Protein AF-A0A6V7R972-F1 (afdb_monomer_lite)

Organism: NCBI:txid709509

Structure (mmCIF, N/CA/C/O backbone):
data_AF-A0A6V7R972-F1
#
_entry.id   AF-A0A6V7R972-F1
#
loop_
_atom_site.group_PDB
_atom_site.id
_atom_site.type_symbol
_atom_site.label_atom_id
_atom_site.label_alt_id
_atom_site.label_comp_id
_atom_site.label_asym_id
_atom_site.label_entity_id
_atom_site.label_seq_id
_atom_site.pdbx_PDB_ins_code
_atom_site.Cartn_x
_atom_site.Cartn_y
_atom_site.Cartn_z
_atom_site.occupancy
_atom_site.B_iso_or_equiv
_atom_site.auth_seq_id
_atom_site.auth_comp_id
_atom_site.auth_asym_id
_atom_site.auth_atom_id
_atom_site.pdbx_PDB_model_num
ATOM 1 N N . MET A 1 1 ? -6.824 8.123 21.422 1.00 81.25 1 MET A N 1
ATOM 2 C CA . M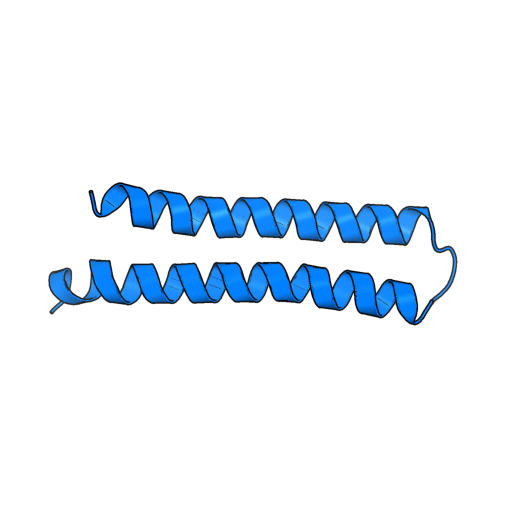ET A 1 1 ? -5.721 7.299 20.877 1.00 81.25 1 MET A CA 1
ATOM 3 C C . MET A 1 1 ? -6.172 6.482 19.673 1.00 81.25 1 MET A C 1
ATOM 5 O O . MET A 1 1 ? -5.480 6.518 18.670 1.00 81.25 1 MET A O 1
ATOM 9 N N . GLU A 1 2 ? -7.335 5.829 19.713 1.00 88.31 2 GLU A N 1
ATOM 10 C CA . GLU A 1 2 ? -7.912 5.049 18.595 1.00 88.31 2 GLU A CA 1
ATOM 11 C C . GLU A 1 2 ? -7.967 5.787 17.248 1.00 88.31 2 GLU A C 1
ATOM 13 O O . GLU A 1 2 ? -7.573 5.238 16.223 1.00 88.31 2 GLU A O 1
ATOM 18 N N . TRP A 1 3 ? -8.343 7.070 17.258 1.00 92.38 3 TRP A N 1
ATOM 19 C CA . TRP A 1 3 ? -8.340 7.921 16.063 1.00 92.38 3 TRP A CA 1
ATOM 20 C C . TRP A 1 3 ? -6.994 7.973 15.336 1.00 92.38 3 TRP A C 1
ATOM 22 O O . TRP A 1 3 ? -6.977 8.065 14.113 1.00 92.38 3 TRP A O 1
ATOM 32 N N . LEU A 1 4 ? -5.869 7.871 16.054 1.00 95.81 4 LEU A N 1
ATOM 33 C CA . LEU A 1 4 ? -4.550 7.835 15.421 1.00 95.81 4 LEU A CA 1
ATOM 34 C C . LEU A 1 4 ? -4.393 6.576 14.567 1.00 95.81 4 LEU A C 1
ATOM 36 O O . LEU A 1 4 ? -3.912 6.675 13.448 1.00 95.81 4 LEU A O 1
ATOM 40 N N . PHE A 1 5 ? -4.864 5.420 15.042 1.00 95.50 5 PHE A N 1
ATOM 41 C CA . PHE A 1 5 ? -4.806 4.170 14.283 1.00 95.50 5 PHE A CA 1
ATOM 42 C C . PHE A 1 5 ? -5.705 4.206 13.047 1.00 95.50 5 PHE A C 1
ATOM 44 O O . PHE A 1 5 ? -5.281 3.745 11.989 1.00 95.50 5 PHE A O 1
ATOM 51 N N . ILE A 1 6 ? -6.901 4.798 13.150 1.00 96.12 6 ILE A N 1
ATOM 52 C CA . ILE A 1 6 ? -7.799 4.996 11.999 1.00 96.12 6 ILE A CA 1
ATOM 53 C C . ILE A 1 6 ? -7.139 5.906 10.957 1.00 96.12 6 ILE A C 1
ATOM 55 O O . ILE A 1 6 ? -7.091 5.564 9.777 1.00 96.12 6 ILE A O 1
ATOM 59 N N . ILE A 1 7 ? -6.589 7.046 11.387 1.00 97.75 7 ILE A N 1
ATOM 60 C CA . ILE A 1 7 ? -5.888 7.976 10.493 1.00 97.75 7 ILE A CA 1
ATOM 61 C C . ILE A 1 7 ? -4.692 7.271 9.842 1.00 97.75 7 ILE A C 1
ATOM 63 O O . ILE A 1 7 ? -4.541 7.332 8.624 1.00 97.75 7 ILE A O 1
ATOM 67 N N . THR A 1 8 ? -3.879 6.544 10.612 1.00 97.94 8 THR A N 1
ATOM 68 C CA . THR A 1 8 ? -2.753 5.772 10.073 1.00 97.94 8 THR A CA 1
ATOM 69 C C . THR A 1 8 ? -3.210 4.718 9.067 1.00 97.94 8 THR A C 1
ATOM 71 O O . THR A 1 8 ? -2.580 4.594 8.026 1.00 97.94 8 THR A O 1
ATOM 74 N N . ALA A 1 9 ? -4.300 3.992 9.323 1.00 98.00 9 ALA A N 1
ATOM 75 C CA . ALA A 1 9 ? -4.854 3.017 8.384 1.00 98.00 9 ALA A CA 1
ATOM 76 C C . ALA A 1 9 ? -5.232 3.653 7.040 1.00 98.00 9 ALA A C 1
ATOM 78 O O . ALA A 1 9 ? -4.822 3.156 5.992 1.00 98.00 9 ALA A O 1
ATOM 79 N N . VAL A 1 10 ? -5.950 4.778 7.069 1.00 98.00 10 VAL A N 1
ATOM 80 C CA . VAL A 1 10 ? -6.359 5.494 5.851 1.00 98.00 10 VAL A CA 1
ATOM 81 C C . VAL A 1 10 ? -5.142 6.021 5.092 1.00 98.00 10 VAL A C 1
ATOM 83 O O . VAL A 1 10 ? -4.996 5.766 3.897 1.00 98.00 10 VAL A O 1
ATOM 86 N N . PHE A 1 11 ? -4.236 6.723 5.776 1.00 98.38 11 PHE A N 1
ATOM 87 C CA . PHE A 1 11 ? -3.054 7.290 5.127 1.00 98.38 11 PHE A CA 1
ATOM 88 C C . PHE A 1 11 ? -2.093 6.218 4.614 1.00 98.38 11 PHE A C 1
ATOM 90 O O . PHE A 1 11 ? -1.472 6.430 3.579 1.00 98.38 11 PHE A O 1
ATOM 97 N N . LEU A 1 12 ? -1.985 5.065 5.277 1.00 98.44 12 LEU A N 1
ATOM 98 C CA . LEU A 1 12 ? -1.135 3.974 4.807 1.00 98.44 12 LEU A CA 1
ATOM 99 C C . LEU A 1 12 ? -1.625 3.418 3.464 1.00 98.44 12 LEU A C 1
ATOM 101 O O . LEU A 1 12 ? -0.811 3.222 2.563 1.00 98.44 12 LEU A O 1
ATOM 105 N N . VAL A 1 13 ? -2.938 3.220 3.299 1.00 98.62 13 VAL A N 1
ATOM 106 C CA . VAL A 1 13 ? -3.527 2.804 2.012 1.00 98.62 13 VAL A CA 1
ATOM 107 C C . VAL A 1 13 ? -3.252 3.853 0.933 1.00 98.62 13 VAL A C 1
ATOM 109 O O . VAL A 1 13 ? -2.768 3.514 -0.140 1.00 98.62 13 VAL A O 1
ATOM 112 N N . LEU A 1 14 ? -3.465 5.138 1.230 1.00 98.62 14 LEU A N 1
ATOM 113 C CA . LEU A 1 14 ? -3.211 6.216 0.265 1.00 98.62 14 LEU A CA 1
ATOM 114 C C . LEU A 1 14 ? -1.734 6.316 -0.139 1.00 98.62 14 LEU A C 1
ATOM 116 O O . LEU A 1 14 ? -1.423 6.451 -1.319 1.00 98.62 14 LEU A O 1
ATOM 120 N N . ILE A 1 15 ? -0.814 6.240 0.825 1.00 98.69 15 ILE A N 1
ATOM 121 C CA . ILE A 1 15 ? 0.629 6.301 0.562 1.00 98.69 15 ILE A CA 1
ATOM 122 C C . ILE A 1 15 ? 1.060 5.103 -0.283 1.00 98.69 15 ILE A C 1
ATOM 124 O O . ILE A 1 15 ? 1.790 5.277 -1.256 1.00 98.69 15 ILE A O 1
ATOM 128 N N . THR A 1 16 ? 0.612 3.896 0.070 1.00 98.50 16 THR A N 1
ATOM 129 C CA . THR A 1 16 ? 0.966 2.689 -0.688 1.00 98.50 16 THR A CA 1
ATOM 130 C C . THR A 1 16 ? 0.393 2.709 -2.101 1.00 98.50 16 THR A C 1
ATOM 132 O O . THR A 1 16 ? 1.106 2.321 -3.019 1.00 98.50 16 THR A O 1
ATOM 135 N N . GLU A 1 17 ? -0.811 3.242 -2.310 1.00 98.50 17 GLU A N 1
ATOM 136 C CA . GLU A 1 17 ? -1.400 3.411 -3.646 1.00 98.50 17 GLU A CA 1
ATOM 137 C C . GLU A 1 17 ? -0.611 4.409 -4.511 1.00 98.50 17 GLU A C 1
ATOM 139 O O . GLU A 1 17 ? -0.326 4.148 -5.683 1.00 98.50 17 GLU A O 1
ATOM 144 N N . ILE A 1 18 ? -0.184 5.533 -3.921 1.00 98.62 18 ILE A N 1
ATOM 145 C CA . ILE A 1 18 ? 0.669 6.517 -4.606 1.00 98.62 18 ILE A CA 1
ATOM 146 C C . ILE A 1 18 ? 2.011 5.885 -4.987 1.00 98.62 18 ILE A C 1
ATOM 148 O O . ILE A 1 18 ? 2.487 6.073 -6.107 1.00 98.62 18 ILE A O 1
ATOM 152 N N . VAL A 1 19 ? 2.619 5.122 -4.076 1.00 98.31 19 VAL A N 1
ATOM 153 C CA . VAL A 1 19 ? 3.870 4.402 -4.349 1.00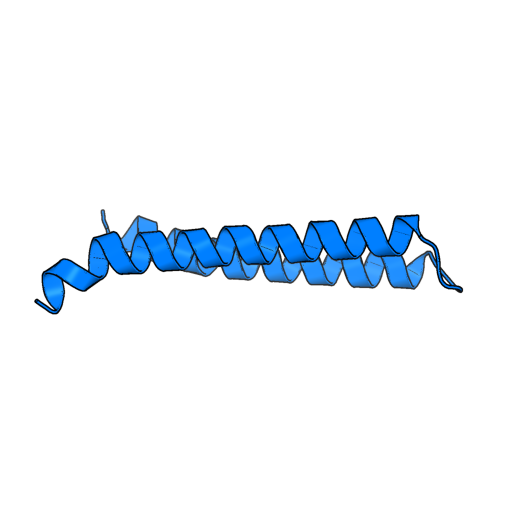 98.31 19 VAL A CA 1
ATOM 154 C C . VAL A 1 19 ? 3.667 3.341 -5.434 1.00 98.31 19 VAL A C 1
ATOM 156 O O . VAL A 1 19 ? 4.512 3.239 -6.321 1.00 98.31 19 VAL A O 1
ATOM 159 N N . ASN A 1 20 ? 2.554 2.602 -5.419 1.00 98.38 20 ASN A N 1
ATOM 160 C CA . ASN A 1 20 ? 2.218 1.629 -6.458 1.00 98.38 20 ASN A CA 1
ATOM 161 C C . ASN A 1 20 ? 2.137 2.288 -7.839 1.00 98.38 20 ASN A C 1
ATOM 163 O O . ASN A 1 20 ? 2.839 1.873 -8.760 1.00 98.38 20 ASN A O 1
ATOM 167 N N . SER A 1 21 ? 1.390 3.388 -7.941 1.00 98.12 21 SER A N 1
ATOM 168 C CA . SER A 1 21 ? 1.284 4.176 -9.174 1.00 98.12 21 SER A CA 1
ATOM 169 C C . SER A 1 21 ? 2.646 4.715 -9.630 1.00 98.12 21 SER A C 1
ATOM 171 O O . SER A 1 21 ? 2.983 4.665 -10.810 1.00 98.12 21 SER A O 1
ATOM 173 N N . ALA A 1 22 ? 3.472 5.212 -8.703 1.00 98.31 22 ALA A N 1
ATOM 174 C CA . ALA A 1 22 ? 4.807 5.715 -9.024 1.00 98.31 22 ALA A CA 1
ATOM 175 C C . ALA A 1 22 ? 5.728 4.615 -9.578 1.00 98.31 22 ALA A C 1
ATOM 177 O O . ALA A 1 22 ? 6.487 4.863 -10.520 1.00 98.31 22 ALA A O 1
ATOM 178 N N . ILE A 1 23 ? 5.651 3.401 -9.021 1.00 97.19 23 ILE A N 1
ATOM 179 C CA . ILE A 1 23 ? 6.389 2.237 -9.522 1.00 97.19 23 ILE A CA 1
ATOM 180 C C . ILE A 1 23 ? 5.871 1.838 -10.903 1.00 97.19 23 ILE A C 1
ATOM 182 O O . ILE A 1 23 ? 6.690 1.640 -11.796 1.00 97.19 23 ILE A O 1
ATOM 186 N N . GLU A 1 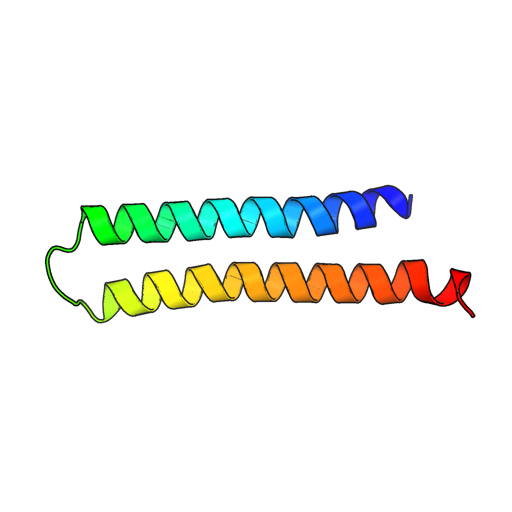24 ? 4.554 1.777 -11.114 1.00 96.62 24 GLU A N 1
ATOM 187 C CA . GLU A 1 24 ? 3.975 1.490 -12.431 1.00 96.62 24 GLU A CA 1
ATOM 188 C C . GLU A 1 24 ? 4.479 2.462 -13.498 1.00 96.62 24 GLU A C 1
ATOM 190 O O . GLU A 1 24 ? 5.038 2.011 -14.498 1.00 96.62 24 GLU A O 1
ATOM 195 N N . TYR A 1 25 ? 4.388 3.773 -13.252 1.00 97.00 25 TYR A N 1
ATOM 196 C CA . TYR A 1 25 ? 4.867 4.781 -14.201 1.00 97.00 25 TYR A CA 1
ATOM 197 C C . TYR A 1 25 ? 6.375 4.707 -14.436 1.00 97.00 25 TYR A C 1
ATOM 199 O O . TYR A 1 25 ? 6.836 4.919 -15.555 1.00 97.00 25 TYR A O 1
ATOM 207 N N . THR A 1 26 ? 7.159 4.401 -13.400 1.00 96.81 26 THR A N 1
ATOM 208 C CA . THR A 1 26 ? 8.614 4.247 -13.542 1.00 96.81 26 THR A CA 1
ATOM 209 C C . THR A 1 26 ? 8.953 3.023 -14.387 1.00 96.81 26 THR A C 1
ATOM 211 O O . THR A 1 26 ? 9.832 3.090 -15.242 1.00 96.81 26 THR A O 1
ATOM 214 N N . VAL A 1 27 ? 8.254 1.908 -14.172 1.00 95.62 27 VAL A N 1
ATOM 215 C CA . VAL A 1 27 ? 8.424 0.696 -14.973 1.00 95.62 27 VAL A CA 1
ATOM 216 C C . VAL A 1 27 ? 8.024 0.969 -16.423 1.00 95.62 27 VAL A C 1
ATOM 218 O O . VAL A 1 27 ? 8.825 0.700 -17.312 1.00 95.62 27 VAL A O 1
ATOM 221 N N . ASP A 1 28 ? 6.864 1.586 -16.661 1.00 93.94 28 ASP A N 1
ATOM 222 C CA . ASP A 1 28 ? 6.368 1.908 -18.008 1.00 93.94 28 ASP A CA 1
ATOM 223 C C . ASP A 1 28 ? 7.259 2.909 -18.754 1.00 93.94 28 ASP A C 1
ATOM 225 O O . ASP A 1 28 ? 7.389 2.834 -19.973 1.00 93.94 28 ASP A O 1
ATOM 229 N N . LEU A 1 29 ? 7.924 3.815 -18.033 1.00 95.12 29 LEU A N 1
ATOM 230 C CA . LEU A 1 29 ? 8.912 4.723 -18.615 1.00 95.12 29 LEU A CA 1
ATOM 231 C C . LEU A 1 29 ? 10.169 3.984 -19.103 1.00 95.12 29 LEU A C 1
ATOM 233 O O . LEU A 1 29 ? 10.786 4.400 -20.084 1.00 95.12 29 LEU A O 1
ATOM 237 N N . VAL A 1 30 ? 10.583 2.926 -18.401 1.00 93.25 30 VAL A N 1
ATOM 238 C CA . VAL A 1 30 ? 11.850 2.221 -18.658 1.00 93.25 30 VAL A CA 1
ATOM 239 C C . VAL A 1 30 ? 11.664 1.026 -19.598 1.00 93.25 30 VAL A C 1
ATOM 241 O O . VAL A 1 30 ? 12.603 0.660 -20.308 1.00 93.25 30 VAL A O 1
ATOM 244 N N . THR A 1 31 ? 10.478 0.414 -19.640 1.00 88.94 31 THR A N 1
ATOM 245 C CA . THR A 1 31 ? 10.200 -0.756 -20.485 1.00 88.94 31 THR A CA 1
ATOM 246 C C . THR A 1 31 ? 9.345 -0.410 -21.698 1.00 88.94 31 THR A C 1
ATOM 248 O O . THR A 1 31 ? 8.183 -0.053 -21.548 1.00 88.94 31 THR A O 1
ATOM 251 N N . GLY A 1 32 ? 9.902 -0.582 -22.903 1.00 82.06 32 GLY A N 1
ATOM 252 C CA . GLY A 1 32 ? 9.160 -0.440 -24.166 1.00 82.06 32 GLY A CA 1
ATOM 253 C C . GLY A 1 32 ? 8.353 -1.681 -24.573 1.00 82.06 32 GLY A C 1
ATOM 254 O O . GLY A 1 32 ? 7.366 -1.550 -25.287 1.00 82.06 32 GLY A O 1
ATOM 255 N N . ASP A 1 33 ? 8.743 -2.864 -24.085 1.00 87.06 33 ASP A N 1
ATOM 256 C CA . ASP A 1 33 ? 8.093 -4.156 -24.328 1.00 87.06 33 ASP A CA 1
ATOM 257 C C . ASP A 1 33 ? 7.882 -4.916 -23.008 1.00 87.06 33 ASP A C 1
ATOM 259 O O . ASP A 1 33 ? 8.455 -4.582 -21.966 1.00 87.06 33 ASP A O 1
ATOM 263 N N . TYR A 1 34 ? 7.071 -5.978 -23.039 1.00 85.81 34 TYR A N 1
ATOM 264 C CA . TYR A 1 34 ? 6.824 -6.811 -21.862 1.00 85.81 34 TYR A CA 1
ATOM 265 C C . TYR A 1 3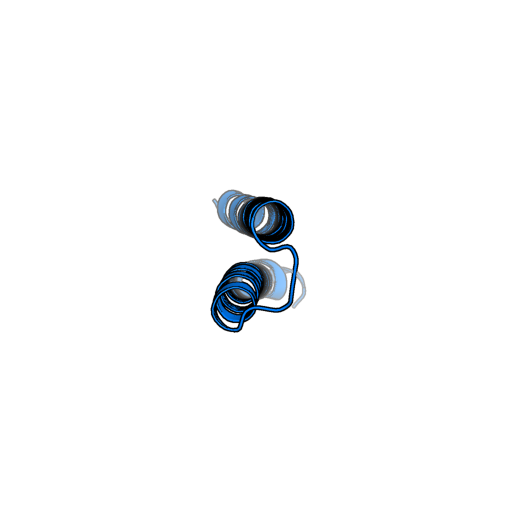4 ? 8.117 -7.451 -21.326 1.00 85.81 34 TYR A C 1
ATOM 267 O O . TYR A 1 34 ? 8.777 -8.238 -22.007 1.00 85.81 34 TYR A O 1
ATOM 275 N N . HIS A 1 35 ? 8.411 -7.201 -20.047 1.00 92.62 35 HIS A N 1
ATOM 276 C CA . HIS A 1 35 ? 9.493 -7.850 -19.311 1.00 92.62 35 HIS A CA 1
ATOM 277 C C . HIS A 1 35 ? 8.974 -8.550 -18.053 1.00 92.62 35 HIS A C 1
ATOM 279 O O . HIS A 1 35 ? 8.235 -7.980 -17.254 1.00 92.62 35 HIS A O 1
ATOM 285 N N . ILE A 1 36 ? 9.436 -9.781 -17.817 1.00 94.69 36 ILE A N 1
ATOM 286 C CA . ILE A 1 36 ? 9.031 -10.564 -16.640 1.00 94.69 36 ILE A CA 1
ATOM 287 C C . ILE A 1 36 ? 9.393 -9.874 -15.314 1.00 94.69 36 ILE A C 1
ATOM 289 O O . ILE A 1 36 ? 8.618 -9.916 -14.365 1.00 94.69 36 ILE A O 1
ATOM 293 N N . LEU A 1 37 ? 10.537 -9.184 -15.261 1.00 94.69 37 LEU A N 1
ATOM 294 C CA . LEU A 1 37 ? 10.952 -8.432 -14.074 1.00 94.69 37 LEU A CA 1
ATOM 295 C C . LEU A 1 37 ? 10.074 -7.197 -13.838 1.00 94.69 37 LEU A C 1
ATOM 297 O O . LEU A 1 37 ? 9.758 -6.894 -12.693 1.00 94.69 37 LEU A O 1
ATOM 301 N N . ALA A 1 38 ? 9.636 -6.525 -14.908 1.00 94.12 38 ALA A N 1
ATOM 302 C CA . ALA A 1 38 ? 8.691 -5.415 -14.822 1.00 94.12 38 ALA A CA 1
ATOM 303 C C . ALA A 1 38 ? 7.341 -5.875 -14.269 1.00 94.12 38 ALA A C 1
ATOM 305 O O . ALA A 1 38 ? 6.779 -5.219 -13.395 1.00 94.12 38 ALA A O 1
ATOM 306 N N . ARG A 1 39 ? 6.867 -7.051 -14.699 1.00 94.38 39 ARG A N 1
ATOM 307 C CA . ARG A 1 39 ? 5.684 -7.678 -14.106 1.00 94.38 39 ARG A CA 1
ATOM 308 C C . ARG A 1 39 ? 5.866 -7.920 -12.607 1.00 94.38 39 ARG A C 1
ATOM 310 O O . ARG A 1 39 ? 5.014 -7.503 -11.836 1.00 94.38 39 ARG A O 1
ATOM 317 N N . TYR A 1 40 ? 6.973 -8.531 -12.182 1.00 97.06 40 TYR A N 1
ATOM 318 C CA . TYR A 1 40 ? 7.207 -8.764 -10.753 1.00 97.06 40 TYR A CA 1
ATOM 319 C C . TYR A 1 40 ? 7.287 -7.469 -9.940 1.00 97.06 40 TYR A C 1
ATOM 321 O O . TYR A 1 40 ? 6.781 -7.430 -8.822 1.00 97.06 40 TYR A O 1
ATOM 329 N N . ALA A 1 41 ? 7.878 -6.406 -10.491 1.00 96.12 41 ALA A N 1
ATOM 330 C CA . ALA A 1 41 ? 7.915 -5.106 -9.828 1.00 96.12 41 ALA A CA 1
ATOM 331 C C . ALA A 1 41 ? 6.500 -4.548 -9.591 1.00 96.12 41 ALA A C 1
ATOM 333 O O . ALA A 1 41 ? 6.192 -4.138 -8.472 1.00 96.12 41 ALA A O 1
ATOM 334 N N . LYS A 1 42 ? 5.631 -4.599 -10.610 1.00 96.38 42 LYS A N 1
ATOM 335 C CA . LYS A 1 42 ? 4.226 -4.172 -10.499 1.00 96.38 42 LYS A CA 1
ATOM 336 C C . LYS A 1 42 ? 3.423 -5.063 -9.544 1.00 96.38 42 LYS A C 1
ATOM 338 O O . LYS A 1 42 ? 2.717 -4.550 -8.683 1.00 96.38 42 LYS A O 1
ATOM 343 N N . ASP A 1 43 ? 3.595 -6.383 -9.619 1.00 97.88 43 ASP A N 1
ATOM 344 C CA . ASP A 1 43 ? 2.893 -7.342 -8.752 1.00 97.88 43 ASP A CA 1
ATOM 345 C C . ASP A 1 43 ? 3.239 -7.120 -7.262 1.00 97.88 43 ASP A C 1
ATOM 347 O O . ASP A 1 43 ? 2.362 -7.154 -6.397 1.00 97.88 43 ASP A O 1
ATOM 351 N N . ILE A 1 44 ? 4.512 -6.850 -6.944 1.00 97.88 44 ILE A N 1
ATOM 352 C CA . ILE A 1 44 ? 4.960 -6.560 -5.570 1.00 97.88 44 ILE A CA 1
ATOM 353 C C . ILE A 1 44 ? 4.423 -5.208 -5.084 1.00 97.88 44 ILE A C 1
ATOM 355 O O . ILE A 1 44 ? 4.032 -5.084 -3.920 1.00 97.88 44 ILE A O 1
ATOM 359 N N . ALA A 1 45 ? 4.385 -4.201 -5.956 1.00 97.38 45 ALA A N 1
ATOM 360 C CA . ALA A 1 45 ? 3.836 -2.893 -5.624 1.00 97.38 45 ALA A CA 1
ATOM 361 C C . ALA A 1 45 ? 2.330 -2.978 -5.303 1.00 97.38 45 ALA A C 1
ATOM 363 O O . ALA A 1 45 ? 1.895 -2.486 -4.259 1.00 97.38 45 ALA A O 1
ATOM 364 N N . ALA A 1 46 ? 1.565 -3.722 -6.105 1.00 97.94 46 ALA A N 1
ATOM 365 C CA . ALA A 1 46 ? 0.153 -3.992 -5.844 1.00 97.94 46 ALA A CA 1
ATOM 366 C C . ALA A 1 46 ? -0.053 -4.807 -4.553 1.00 97.94 46 ALA A C 1
ATOM 368 O O . ALA A 1 46 ? -0.978 -4.545 -3.779 1.00 97.94 46 ALA A O 1
ATOM 369 N N . ALA A 1 47 ? 0.838 -5.763 -4.261 1.00 98.31 47 ALA A N 1
ATOM 370 C CA . ALA A 1 47 ? 0.797 -6.505 -3.004 1.00 98.31 47 ALA A CA 1
ATOM 371 C C . ALA A 1 47 ? 0.970 -5.582 -1.784 1.00 98.31 47 ALA A C 1
ATOM 373 O O . ALA A 1 47 ? 0.293 -5.783 -0.775 1.00 98.31 47 ALA A O 1
ATOM 374 N N . ALA A 1 48 ? 1.807 -4.541 -1.862 1.00 98.31 48 ALA A N 1
ATOM 375 C CA . ALA A 1 48 ? 1.960 -3.573 -0.773 1.00 98.31 48 ALA A CA 1
ATOM 376 C C . ALA A 1 48 ? 0.639 -2.846 -0.450 1.00 98.31 48 ALA A C 1
ATOM 378 O O . ALA A 1 48 ? 0.282 -2.718 0.725 1.00 98.31 48 ALA A O 1
ATOM 379 N N . VAL A 1 49 ? -0.120 -2.448 -1.478 1.00 98.44 49 VAL A N 1
ATOM 380 C CA . VAL A 1 49 ? -1.461 -1.850 -1.322 1.00 98.44 49 VAL A CA 1
ATOM 381 C C . VAL A 1 49 ? -2.431 -2.837 -0.672 1.00 98.44 49 VAL A C 1
ATOM 383 O O . VAL A 1 49 ? -3.192 -2.471 0.231 1.00 98.44 49 VAL A O 1
ATOM 386 N N . LEU A 1 50 ? -2.385 -4.111 -1.077 1.00 98.44 50 LEU A N 1
ATOM 387 C CA . LEU A 1 50 ? -3.209 -5.164 -0.480 1.00 98.44 50 LEU A CA 1
ATOM 388 C C . LEU A 1 50 ? -2.921 -5.321 1.021 1.00 98.44 50 LEU A C 1
ATOM 390 O O . LEU A 1 50 ? -3.856 -5.358 1.822 1.00 98.44 50 LEU A O 1
ATOM 394 N N . PHE A 1 51 ? -1.649 -5.362 1.424 1.00 98.56 51 PHE A N 1
ATOM 395 C CA . PHE A 1 51 ? -1.280 -5.452 2.840 1.00 98.56 51 PHE A CA 1
ATOM 396 C C . PHE A 1 51 ? -1.731 -4.223 3.641 1.00 98.56 51 PHE A C 1
ATOM 398 O O . PHE A 1 51 ? -2.252 -4.380 4.748 1.00 98.56 51 PHE A O 1
ATOM 405 N N . ALA A 1 52 ? -1.604 -3.016 3.083 1.00 98.50 52 ALA A N 1
ATOM 40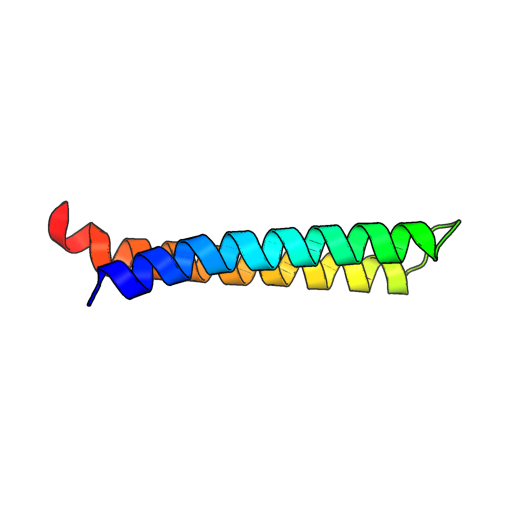6 C CA . ALA A 1 52 ? -2.120 -1.803 3.716 1.00 98.50 52 ALA A CA 1
ATOM 407 C C . ALA A 1 52 ? -3.650 -1.837 3.874 1.00 98.50 52 ALA A C 1
ATOM 409 O O . ALA A 1 52 ? -4.180 -1.441 4.914 1.00 98.50 52 ALA A O 1
ATOM 410 N N . SER A 1 53 ? -4.359 -2.373 2.879 1.00 98.50 53 SER A N 1
ATOM 411 C CA . SER A 1 53 ? -5.819 -2.520 2.905 1.00 98.50 53 SER A CA 1
ATOM 412 C C . SER A 1 53 ? -6.270 -3.532 3.960 1.00 98.50 53 SER A C 1
ATOM 414 O O . SER A 1 53 ? -7.205 -3.265 4.714 1.00 98.50 53 SER A O 1
ATOM 416 N N . ILE A 1 54 ? -5.569 -4.664 4.085 1.00 98.62 54 ILE A N 1
ATOM 417 C CA . ILE A 1 54 ? -5.817 -5.653 5.147 1.00 98.62 54 ILE A CA 1
ATOM 418 C C . ILE A 1 54 ? -5.590 -5.023 6.525 1.00 98.62 54 ILE A C 1
ATOM 420 O O . ILE A 1 54 ? -6.423 -5.193 7.416 1.00 98.62 54 ILE A O 1
ATOM 424 N N . TYR A 1 55 ? -4.507 -4.259 6.700 1.00 98.31 55 TYR A N 1
ATOM 425 C CA . TYR A 1 55 ? -4.265 -3.521 7.940 1.00 98.31 55 TYR A CA 1
ATOM 426 C C . TYR A 1 55 ? -5.425 -2.571 8.266 1.00 98.31 55 TYR A C 1
ATOM 428 O O . TYR A 1 55 ? -5.916 -2.572 9.396 1.00 98.31 55 TYR A O 1
ATOM 436 N N . ALA A 1 56 ? -5.921 -1.81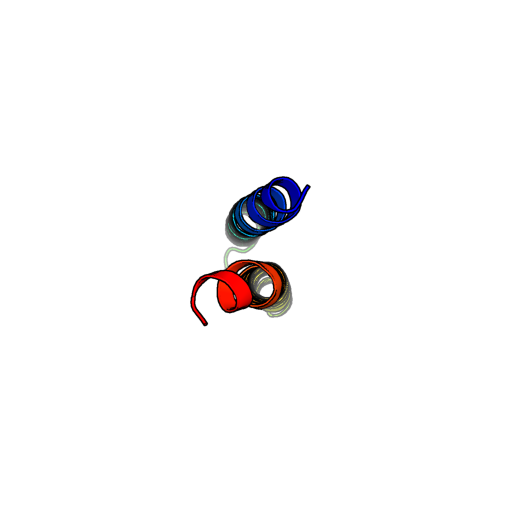9 7.280 1.00 98.38 56 ALA A N 1
ATOM 437 C CA . ALA A 1 56 ? -7.050 -0.917 7.479 1.00 98.38 56 ALA A CA 1
ATOM 438 C C . ALA A 1 56 ? -8.334 -1.650 7.898 1.00 98.38 56 ALA A C 1
ATOM 440 O O . ALA A 1 56 ? -9.031 -1.191 8.805 1.00 98.38 56 ALA A O 1
ATOM 441 N N . VAL A 1 57 ? -8.613 -2.816 7.307 1.00 98.12 57 VAL A N 1
ATOM 442 C CA . VAL A 1 57 ? -9.747 -3.669 7.699 1.00 98.12 57 VAL A CA 1
ATOM 443 C C . VAL A 1 57 ? -9.582 -4.183 9.130 1.00 98.12 57 VAL A C 1
ATOM 445 O O . VAL A 1 57 ? -10.531 -4.110 9.907 1.00 98.12 57 VAL A O 1
ATOM 448 N N . ILE A 1 58 ? -8.390 -4.646 9.518 1.00 98.00 58 ILE A N 1
ATOM 449 C CA . ILE A 1 58 ? -8.113 -5.107 10.890 1.00 98.00 58 ILE A CA 1
ATOM 450 C C . ILE A 1 58 ? -8.336 -3.977 11.898 1.00 98.00 58 ILE A C 1
ATOM 452 O O . ILE A 1 58 ? -9.040 -4.177 12.887 1.00 98.00 58 ILE A O 1
ATOM 456 N N . VAL A 1 59 ? -7.790 -2.786 11.640 1.00 97.06 59 VAL A N 1
ATOM 457 C CA . VAL A 1 59 ? -7.981 -1.613 12.508 1.00 97.06 59 VAL A CA 1
ATOM 458 C C . VAL A 1 59 ? -9.462 -1.243 12.604 1.00 97.06 59 VAL A C 1
ATOM 460 O O . VAL A 1 59 ? -9.966 -1.025 13.705 1.00 97.06 59 VAL A O 1
ATOM 463 N N . GLY A 1 60 ? -10.170 -1.221 11.472 1.00 95.75 60 GLY A N 1
ATOM 464 C CA . GLY A 1 60 ? -11.605 -0.955 11.425 1.00 95.75 60 GLY A CA 1
ATOM 465 C C . GLY A 1 60 ? -12.412 -1.970 12.233 1.00 95.75 60 GLY A C 1
ATOM 466 O O . GLY A 1 60 ? -13.279 -1.573 13.003 1.00 95.75 60 GLY A O 1
ATOM 467 N N . MET A 1 61 ? -12.095 -3.262 12.133 1.00 95.75 61 MET A N 1
ATOM 468 C CA . MET A 1 61 ? -12.762 -4.302 12.919 1.00 95.75 61 MET A CA 1
ATOM 469 C C . MET A 1 61 ? -12.492 -4.150 14.418 1.00 95.75 61 MET A C 1
ATOM 471 O O . MET A 1 61 ? -13.426 -4.186 15.211 1.00 95.75 61 MET A O 1
ATOM 475 N N . VAL A 1 62 ? -11.234 -3.952 14.817 1.00 95.62 62 VAL A N 1
ATOM 476 C CA . VAL A 1 62 ? -10.857 -3.852 16.236 1.00 95.62 62 VAL A CA 1
ATOM 477 C C . VAL A 1 62 ? -11.471 -2.622 16.898 1.00 95.62 62 VAL A C 1
ATOM 479 O O . VAL A 1 62 ? -11.924 -2.712 18.036 1.00 95.62 62 VAL A O 1
ATOM 482 N N . ILE A 1 63 ? -11.488 -1.483 16.201 1.00 94.81 63 ILE A N 1
ATOM 483 C CA . ILE A 1 63 ? -11.946 -0.222 16.785 1.00 94.81 63 ILE A CA 1
ATOM 484 C C . ILE A 1 63 ? -13.451 -0.046 16.616 1.00 94.81 63 ILE A C 1
ATOM 486 O O . ILE A 1 63 ? -14.098 0.323 17.581 1.00 94.81 63 ILE A O 1
ATOM 490 N N . LEU A 1 64 ? -14.029 -0.301 15.436 1.00 92.44 64 LEU A N 1
ATOM 491 C CA . LEU A 1 64 ? -15.422 0.069 15.147 1.00 92.44 64 LEU A CA 1
ATOM 492 C C . LEU A 1 64 ? -16.448 -0.995 15.558 1.00 92.44 64 LEU A C 1
ATOM 494 O O . LEU A 1 64 ? -17.562 -0.618 15.914 1.00 92.44 64 LEU A O 1
ATOM 498 N N . ILE A 1 65 ? -16.116 -2.296 15.543 1.00 92.38 65 ILE A N 1
ATOM 499 C CA . ILE A 1 65 ? -17.081 -3.356 15.910 1.00 92.38 65 ILE A CA 1
ATOM 500 C C . ILE A 1 65 ? -17.650 -3.159 17.327 1.00 92.38 65 ILE A C 1
ATOM 502 O O . ILE A 1 65 ? -18.871 -3.221 17.459 1.00 92.38 65 ILE A O 1
ATOM 506 N N . PRO A 1 66 ? -16.842 -2.865 18.367 1.00 90.00 66 PRO A N 1
ATOM 507 C CA . PRO A 1 66 ? -17.360 -2.642 19.720 1.00 90.00 66 PRO A CA 1
ATOM 508 C C . PRO A 1 66 ? -18.307 -1.443 19.870 1.00 90.00 66 PRO A C 1
ATOM 510 O O . PRO A 1 66 ? -18.974 -1.338 20.890 1.00 90.00 66 PRO A O 1
ATOM 513 N N . TYR A 1 67 ? -18.345 -0.517 18.905 1.00 87.56 67 TYR A N 1
ATOM 514 C CA . TYR A 1 67 ? -19.285 0.612 18.921 1.00 87.56 67 TYR A CA 1
ATOM 515 C C . TYR A 1 67 ? -20.610 0.302 18.220 1.00 87.56 67 TYR A C 1
ATOM 517 O O . TYR A 1 67 ? -21.575 1.046 18.389 1.00 87.56 67 TYR A O 1
ATOM 525 N N . VAL A 1 68 ? -20.641 -0.740 17.387 1.00 86.44 68 VAL A N 1
ATOM 526 C CA . VAL A 1 68 ? -21.818 -1.134 16.597 1.00 86.44 68 VAL A CA 1
ATOM 527 C C . VAL A 1 68 ? -22.617 -2.242 17.291 1.00 86.44 68 VAL A C 1
ATOM 529 O O . VAL A 1 68 ? -23.826 -2.333 17.077 1.00 86.44 68 VAL A O 1
ATOM 532 N N . VAL A 1 69 ? -21.948 -3.075 18.095 1.00 76.50 69 VAL A N 1
ATOM 533 C CA . VAL A 1 69 ? -22.536 -4.167 18.895 1.00 76.50 69 VAL A CA 1
ATOM 534 C C . VAL A 1 69 ? -22.805 -3.691 20.315 1.00 76.50 69 VAL A C 1
ATOM 536 O O . VAL A 1 69 ? -23.920 -3.963 20.812 1.00 76.50 69 VAL A O 1
#

Secondary structure (DSSP, 8-state):
-HHHHHHHHHHHHHHHHHHHHHHHHHHHHH-SS--HHHHHHHHHHHHHHHHHHHHHHHHHHHHHHHHH-

pLDDT: mean 95.19, std 4.64, range [76.5, 98.69]

InterPro domains:
  IPR000829 DAGK family [PF01219] (1-64)
  IPR000829 DAGK family [PS01069] (17-28)
  IPR000829 DAGK family [PTHR34299] (1-69)
  IPR033717 Undecaprenol kinase [cd14265] (1-64)
  IPR036945 Diacylglycerol kinase (DAGK) superfamily [G3DSA:1.10.287.3610] (1-68)

Sequence (69 aa):
MEWLFIITAVFLVLITEIVNSAIEYTVDLVTGDYHILARYAKDIAAAAVLFASIYAVIVGMVILIPYVV

Foldseek 3Di:
DLVVQLVCLVVQLVVLVVVLVVLLVVLVVVDPDDDPVSVVSNVVSVVSSVVSNVSNVVSCCVPVVVVVD

Radius of gyration: 15.99 Å; chains: 1; bounding box: 34×18×45 Å